Protein AF-A0A0V0PWW3-F1 (afdb_monomer)

Sequence (74 aa):
MEVALDASLSLEARRSILMNWAYTEYLQDLASTEGMPENQRESQLAEVERALLALEAAVAADGMYPPVEAGRAA

Solvent-accessible surface area (backbone atoms only — not comparable to full-atom values): 4536 Å² total; per-residue (Å²): 104,69,64,62,70,41,80,90,47,53,71,65,55,37,50,52,52,41,53,54,48,36,53,51,42,50,53,52,53,52,55,39,74,74,76,47,83,84,65,94,65,79,77,56,41,70,56,38,50,51,32,51,53,52,42,52,52,50,52,54,54,59,70,70,55,72,81,78,77,74,87,82,82,133

Radius of gyration: 18.49 Å; Cα contacts (8 Å, |Δi|>4): 38; chains: 1; bounding box: 43×15×60 Å

pLDDT: mean 82.67, std 15.35, range [47.22, 97.56]

Mean predicted aligned error: 9.02 Å

Secondary structure (DSSP, 8-state):
-HHHH-TTS-HHHHHHHHHHHHHHHHHHHHHHHTT-----PPP-HHHHHHHHHHHHHHHHHHHHS---------

Structure (mmCIF, N/CA/C/O backbone):
data_AF-A0A0V0PWW3-F1
#
_entry.id   AF-A0A0V0PWW3-F1
#
loop_
_atom_site.group_PDB
_atom_site.id
_atom_site.type_symbol
_atom_site.label_atom_id
_atom_site.label_alt_id
_atom_site.label_comp_id
_atom_site.label_asym_id
_atom_site.label_entity_id
_atom_site.label_seq_id
_atom_site.pdbx_PDB_ins_code
_atom_site.Cartn_x
_atom_site.Cartn_y
_atom_site.Cartn_z
_atom_site.occupancy
_atom_site.B_iso_or_equiv
_atom_site.auth_seq_id
_atom_site.auth_comp_id
_atom_site.auth_asym_id
_atom_site.auth_atom_id
_atom_site.pdbx_PDB_model_num
ATOM 1 N N . MET A 1 1 ? -0.602 -9.093 -2.577 1.00 83.06 1 MET A N 1
ATOM 2 C CA . MET A 1 1 ? -1.952 -8.799 -3.096 1.00 83.06 1 MET A CA 1
ATOM 3 C C . MET A 1 1 ? -1.978 -8.835 -4.611 1.00 83.06 1 MET A C 1
ATOM 5 O O . MET A 1 1 ? -1.103 -8.245 -5.235 1.00 83.06 1 MET A O 1
ATOM 9 N N . GLU A 1 2 ? -2.977 -9.505 -5.181 1.00 92.00 2 GLU A N 1
ATOM 10 C CA . GLU A 1 2 ? -3.140 -9.704 -6.631 1.00 92.00 2 GLU A CA 1
ATOM 11 C C . GLU A 1 2 ? -3.222 -8.381 -7.408 1.00 92.00 2 GLU A C 1
ATOM 13 O O . GLU A 1 2 ? -2.512 -8.209 -8.393 1.00 92.00 2 GLU A O 1
ATOM 18 N N . VAL A 1 3 ? -3.961 -7.395 -6.884 1.00 92.69 3 VAL A N 1
ATOM 19 C CA . VAL A 1 3 ? -4.119 -6.060 -7.495 1.00 92.69 3 VAL A CA 1
ATOM 20 C C . VAL A 1 3 ? -2.780 -5.373 -7.794 1.00 92.69 3 VAL A C 1
ATOM 22 O O . VAL A 1 3 ? -2.647 -4.715 -8.818 1.00 92.69 3 VAL A O 1
ATOM 25 N N . ALA A 1 4 ? -1.763 -5.522 -6.937 1.00 91.75 4 ALA A N 1
ATOM 26 C CA . ALA A 1 4 ? -0.458 -4.889 -7.164 1.00 91.75 4 ALA A CA 1
ATOM 27 C C . ALA A 1 4 ? 0.275 -5.476 -8.388 1.00 91.75 4 ALA A C 1
ATOM 29 O O . ALA A 1 4 ? 1.018 -4.767 -9.074 1.00 91.75 4 ALA A O 1
ATOM 30 N N . LEU A 1 5 ? 0.041 -6.761 -8.668 1.00 92.69 5 LEU A N 1
ATOM 31 C CA . LEU A 1 5 ? 0.683 -7.529 -9.735 1.00 92.69 5 LEU A CA 1
ATOM 32 C C . LEU A 1 5 ? -0.137 -7.555 -11.033 1.00 92.69 5 LEU A C 1
ATOM 34 O O . LEU A 1 5 ? 0.366 -8.018 -12.055 1.00 92.69 5 LEU A O 1
ATOM 38 N N . ASP A 1 6 ? -1.374 -7.059 -11.012 1.00 94.94 6 ASP A N 1
ATOM 39 C CA . ASP A 1 6 ? -2.265 -7.076 -12.166 1.00 94.94 6 ASP A CA 1
ATOM 40 C C . ASP A 1 6 ? -1.820 -6.072 -13.242 1.00 94.94 6 ASP A C 1
ATOM 42 O O . ASP A 1 6 ? -2.129 -4.879 -13.207 1.00 94.94 6 ASP A O 1
ATOM 46 N N . ALA A 1 7 ? -1.081 -6.576 -14.229 1.00 91.94 7 ALA A N 1
ATOM 47 C CA . ALA A 1 7 ? -0.591 -5.792 -15.355 1.00 91.94 7 ALA A CA 1
ATOM 48 C C . ALA A 1 7 ? -1.696 -5.355 -16.336 1.00 91.94 7 ALA A C 1
ATOM 50 O O . ALA A 1 7 ? -1.426 -4.528 -17.207 1.00 91.94 7 ALA A O 1
ATOM 51 N N . SER A 1 8 ? -2.925 -5.877 -16.216 1.00 96.62 8 SER A N 1
ATOM 52 C CA . SER A 1 8 ? -4.063 -5.394 -17.009 1.00 96.62 8 SER A CA 1
ATOM 53 C C . SER A 1 8 ? -4.564 -4.024 -16.534 1.00 96.62 8 SER A C 1
ATOM 55 O O . SER A 1 8 ? -5.221 -3.305 -17.290 1.00 96.62 8 SER A O 1
ATOM 57 N N . LEU A 1 9 ? -4.203 -3.629 -15.308 1.00 95.44 9 LEU A N 1
ATOM 58 C CA . LEU A 1 9 ? -4.527 -2.339 -14.714 1.00 95.44 9 LEU A CA 1
ATOM 59 C C . LEU A 1 9 ? -3.397 -1.324 -14.916 1.00 95.44 9 LEU A C 1
ATOM 61 O O . LEU A 1 9 ? -2.208 -1.609 -14.723 1.00 95.44 9 LEU A O 1
ATOM 65 N N . SER A 1 10 ? -3.778 -0.077 -15.210 1.00 96.31 10 SER A N 1
ATOM 66 C CA . SER A 1 10 ? -2.828 1.036 -15.192 1.00 96.31 10 SER A CA 1
ATOM 67 C C . SER A 1 10 ? -2.197 1.180 -13.801 1.00 96.31 10 SER A C 1
ATOM 69 O O . SER A 1 10 ? -2.775 0.791 -12.783 1.00 96.31 10 SER A O 1
ATOM 71 N N . LEU A 1 11 ? -0.992 1.752 -13.741 1.00 94.50 11 LEU A N 1
ATOM 72 C CA . LEU A 1 11 ? -0.326 2.020 -12.464 1.00 94.50 11 LEU A CA 1
ATOM 73 C C . LEU A 1 11 ? -1.200 2.874 -11.531 1.00 94.50 11 LEU A C 1
ATOM 75 O O . LEU A 1 11 ? -1.301 2.594 -10.340 1.00 94.50 11 LEU A O 1
ATOM 79 N N . GLU A 1 12 ? -1.854 3.894 -12.085 1.00 96.38 12 GLU A N 1
ATOM 80 C CA . GLU A 1 12 ? -2.777 4.748 -11.341 1.00 96.38 12 GLU A CA 1
ATOM 81 C C . GLU A 1 12 ? -3.959 3.948 -10.785 1.00 96.38 12 GLU A C 1
ATOM 83 O O . GLU A 1 12 ? -4.251 4.053 -9.598 1.00 96.38 12 GLU A O 1
ATOM 88 N N . ALA A 1 13 ? -4.568 3.067 -11.587 1.00 97.44 13 ALA A N 1
ATOM 89 C CA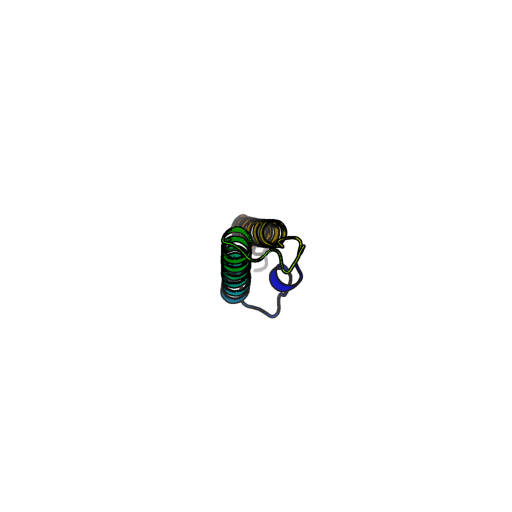 . ALA A 1 13 ? -5.665 2.220 -11.128 1.00 97.44 13 ALA A CA 1
ATOM 90 C C . ALA A 1 13 ? -5.234 1.301 -9.973 1.00 97.44 13 ALA A C 1
ATOM 92 O O . ALA A 1 13 ? -5.932 1.219 -8.962 1.00 97.44 13 ALA A O 1
ATOM 93 N N . ARG A 1 14 ? -4.059 0.664 -10.075 1.00 97.19 14 ARG A N 1
ATOM 94 C CA . ARG A 1 14 ? -3.512 -0.174 -8.994 1.00 97.19 14 ARG A CA 1
ATOM 95 C C . ARG A 1 14 ? -3.281 0.623 -7.709 1.00 97.19 14 ARG A C 1
ATOM 97 O O . ARG A 1 14 ? -3.677 0.163 -6.639 1.00 97.19 14 ARG A O 1
ATOM 104 N N . ARG A 1 15 ? -2.711 1.831 -7.806 1.00 97.38 15 ARG A N 1
ATOM 105 C CA . ARG A 1 15 ? -2.529 2.746 -6.663 1.00 97.38 15 ARG A CA 1
ATOM 106 C C . ARG A 1 15 ? -3.860 3.131 -6.026 1.00 97.38 15 ARG A C 1
ATOM 108 O O . ARG A 1 15 ? -4.012 2.990 -4.815 1.00 97.38 15 ARG A O 1
ATOM 115 N N . SER A 1 16 ? -4.828 3.576 -6.827 1.00 97.56 16 SER A N 1
ATOM 116 C CA . SER A 1 16 ? -6.139 4.006 -6.333 1.00 97.56 16 SER A CA 1
ATOM 117 C C . SER A 1 16 ? -6.893 2.877 -5.638 1.00 97.56 16 SER A C 1
ATOM 119 O O . SER A 1 16 ? -7.476 3.102 -4.581 1.00 97.56 16 SER A O 1
ATOM 121 N N . ILE A 1 17 ? -6.858 1.656 -6.180 1.00 97.06 17 ILE A N 1
ATOM 122 C CA . ILE A 1 17 ? -7.512 0.500 -5.552 1.00 97.06 17 ILE A CA 1
ATOM 123 C C . ILE A 1 17 ? -6.867 0.186 -4.198 1.00 97.06 17 ILE A C 1
ATOM 125 O O . ILE A 1 17 ? -7.584 0.040 -3.210 1.00 97.06 17 ILE A O 1
ATOM 129 N N . LEU A 1 18 ? -5.532 0.128 -4.127 1.00 96.31 18 LEU A N 1
ATOM 130 C CA . LEU A 1 18 ? -4.823 -0.141 -2.872 1.00 96.31 18 LEU A CA 1
ATOM 131 C C . LEU A 1 18 ? -5.060 0.964 -1.829 1.00 96.31 18 LEU A C 1
ATOM 133 O O . LEU A 1 18 ? -5.326 0.654 -0.671 1.00 96.31 18 LEU A O 1
ATOM 137 N N . MET A 1 19 ? -5.047 2.242 -2.221 1.00 95.62 19 MET A N 1
ATOM 138 C CA . MET A 1 19 ? -5.350 3.355 -1.308 1.00 95.62 19 MET A CA 1
ATOM 139 C C . MET A 1 19 ? -6.791 3.312 -0.788 1.00 95.62 19 MET A C 1
ATOM 141 O O . MET A 1 19 ? -7.016 3.467 0.412 1.00 95.62 19 MET A O 1
ATOM 145 N N . ASN A 1 20 ? -7.766 3.059 -1.664 1.00 96.69 20 ASN A N 1
ATOM 146 C CA . ASN A 1 20 ? -9.171 2.949 -1.269 1.00 96.69 20 ASN A CA 1
ATOM 147 C C . ASN A 1 20 ? -9.402 1.760 -0.333 1.00 96.69 20 ASN A C 1
ATOM 149 O O . ASN A 1 20 ? -10.181 1.859 0.619 1.00 96.69 20 ASN A O 1
ATOM 153 N N . TRP A 1 21 ? -8.704 0.649 -0.571 1.00 95.69 21 TRP A N 1
ATOM 154 C CA . TRP A 1 21 ? -8.746 -0.501 0.318 1.00 95.69 21 TRP A CA 1
ATOM 155 C C . TRP A 1 21 ? -8.146 -0.155 1.686 1.00 95.69 21 TRP A C 1
ATOM 157 O O . TRP A 1 21 ? -8.820 -0.344 2.696 1.00 95.69 21 TRP A O 1
ATOM 167 N N . ALA A 1 22 ? -6.956 0.451 1.741 1.00 94.44 22 ALA A N 1
ATOM 168 C CA . ALA A 1 22 ? -6.340 0.875 3.002 1.00 94.44 22 ALA A CA 1
ATOM 169 C C . ALA A 1 22 ? -7.264 1.799 3.811 1.00 94.44 22 ALA A C 1
ATOM 171 O O . ALA A 1 22 ? -7.446 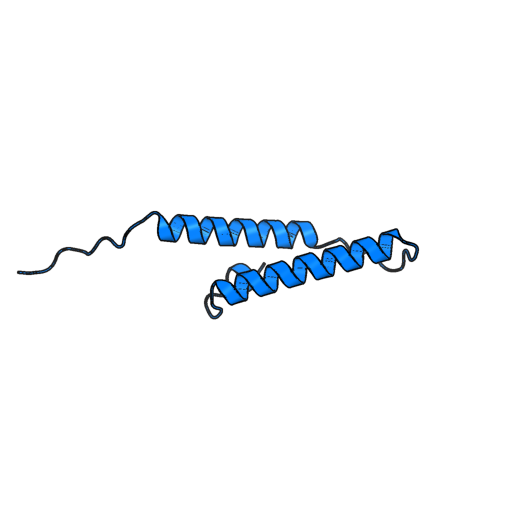1.603 5.012 1.00 94.44 22 ALA A O 1
ATOM 172 N N . TYR A 1 23 ? -7.905 2.764 3.147 1.00 94.38 23 TYR A N 1
ATOM 173 C CA . TYR A 1 23 ? -8.862 3.660 3.791 1.00 94.38 23 TYR A CA 1
ATOM 174 C C . TYR A 1 23 ? -10.101 2.919 4.315 1.00 94.38 23 TYR A C 1
ATOM 176 O O . TYR A 1 23 ? -10.565 3.191 5.420 1.00 94.38 23 TYR A O 1
ATOM 184 N N . THR A 1 24 ? -10.604 1.938 3.564 1.00 92.94 24 THR A N 1
ATOM 185 C CA . THR A 1 24 ? -11.739 1.104 3.987 1.00 92.94 24 THR A CA 1
ATOM 186 C C . THR A 1 24 ? -11.395 0.251 5.212 1.00 92.94 24 THR A C 1
ATOM 188 O O . THR A 1 24 ? -12.186 0.218 6.152 1.00 92.94 24 THR A O 1
ATOM 191 N N . GLU A 1 25 ? -10.221 -0.394 5.246 1.00 90.50 25 GLU A N 1
ATOM 192 C CA . GLU A 1 25 ? -9.763 -1.156 6.425 1.00 90.50 25 GLU A CA 1
ATOM 193 C C . GLU A 1 25 ? -9.588 -0.241 7.640 1.00 90.50 25 GLU A C 1
ATOM 195 O O . GLU A 1 25 ? -10.015 -0.594 8.735 1.00 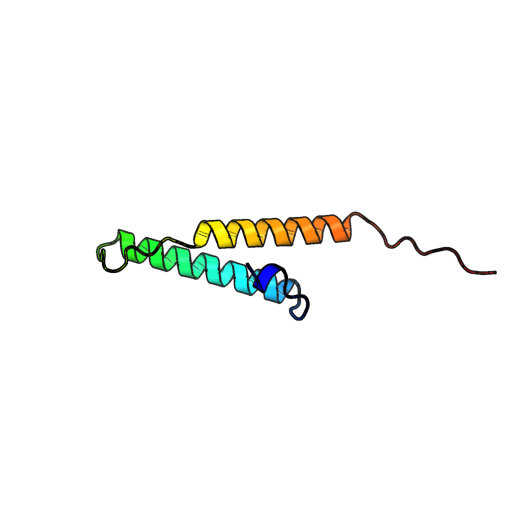90.50 25 GLU A O 1
ATOM 200 N N . TYR A 1 26 ? -9.018 0.953 7.448 1.00 88.94 26 TYR A N 1
ATOM 201 C CA . TYR A 1 26 ? -8.859 1.938 8.519 1.00 88.94 26 TYR A CA 1
ATOM 202 C C . TYR A 1 26 ? -10.205 2.344 9.136 1.00 88.94 26 TYR A C 1
ATOM 204 O O . TYR A 1 26 ? -10.347 2.360 10.357 1.00 88.94 26 TYR A O 1
ATOM 212 N N . LEU A 1 27 ? -11.216 2.633 8.311 1.00 89.50 27 LEU A N 1
ATOM 213 C CA . LEU A 1 27 ? -12.549 2.985 8.805 1.00 89.50 27 LEU A CA 1
ATOM 214 C C . LEU A 1 27 ? -13.228 1.819 9.537 1.00 89.50 27 LEU A C 1
ATOM 216 O O . LEU A 1 27 ? -13.938 2.040 10.516 1.00 89.50 27 LEU A O 1
ATOM 220 N N . GLN A 1 28 ? -13.012 0.585 9.078 1.00 85.19 28 GLN A N 1
ATOM 221 C CA . GLN A 1 28 ? -13.545 -0.615 9.730 1.00 85.19 28 GLN A CA 1
ATOM 222 C C . GLN A 1 28 ? -12.882 -0.874 11.089 1.00 85.19 28 GLN A C 1
ATOM 224 O O . GLN A 1 28 ? -13.574 -1.215 12.050 1.00 85.19 28 GLN A O 1
ATOM 229 N N . ASP A 1 29 ? -11.567 -0.681 11.185 1.00 82.50 29 ASP A N 1
ATOM 230 C CA . ASP A 1 29 ? -10.807 -0.802 12.433 1.00 82.50 29 ASP A CA 1
ATOM 231 C C . ASP A 1 29 ? -11.224 0.269 13.454 1.00 82.50 29 ASP A C 1
ATOM 233 O O . ASP A 1 29 ? -11.497 -0.032 14.621 1.00 82.50 29 ASP A O 1
ATOM 237 N N . LEU A 1 30 ? -11.396 1.510 12.986 1.00 82.81 30 LEU A N 1
ATOM 238 C CA . LEU A 1 30 ? -11.887 2.618 13.802 1.00 82.81 30 LEU A CA 1
ATOM 239 C C . LEU A 1 30 ? -13.295 2.331 14.346 1.00 82.81 30 LEU A C 1
ATOM 241 O O . LEU A 1 30 ? -13.521 2.427 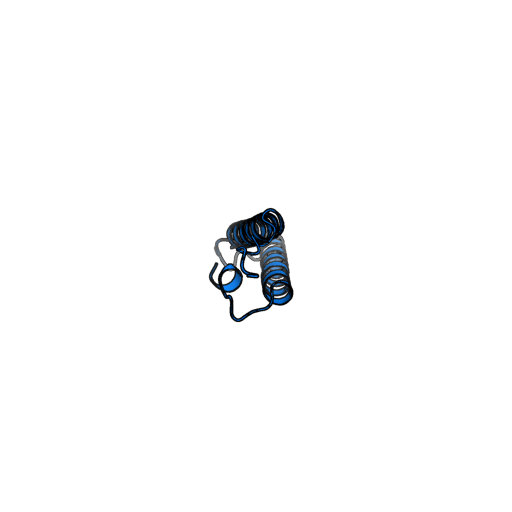15.551 1.00 82.81 30 LEU A O 1
ATOM 245 N N . ALA A 1 31 ? -14.217 1.890 13.485 1.00 82.50 31 ALA A N 1
ATOM 246 C CA . ALA A 1 31 ? -15.577 1.534 13.889 1.00 82.50 31 ALA A CA 1
ATOM 247 C C . ALA A 1 31 ? -15.622 0.350 14.877 1.00 82.50 31 ALA A C 1
ATOM 249 O O . ALA A 1 31 ? -16.467 0.324 15.771 1.00 82.50 31 ALA A O 1
ATOM 250 N N . SER A 1 32 ? -14.703 -0.613 14.745 1.00 74.25 32 SER A N 1
ATOM 251 C CA . SER A 1 32 ? -14.597 -1.763 15.658 1.00 74.25 32 SER A CA 1
ATOM 252 C C . SER A 1 32 ? -14.079 -1.348 17.040 1.00 74.25 32 SER A C 1
ATOM 254 O O . SER A 1 32 ? -14.557 -1.841 18.063 1.00 74.25 32 SER A O 1
ATOM 256 N N . THR A 1 33 ? -13.140 -0.399 17.079 1.00 67.56 33 THR A N 1
ATOM 257 C CA . THR A 1 33 ? -12.555 0.138 18.318 1.00 67.56 33 THR A CA 1
ATOM 258 C C . THR A 1 33 ? -13.552 1.006 19.105 1.00 67.56 33 THR A C 1
ATOM 260 O O . THR A 1 33 ? -13.485 1.060 20.333 1.00 67.56 33 THR A O 1
ATOM 263 N N . GLU A 1 34 ? -14.513 1.643 18.427 1.00 66.25 34 GLU A N 1
ATOM 264 C CA . GLU A 1 34 ? -15.480 2.583 19.021 1.00 66.25 34 GLU A CA 1
ATOM 265 C C . GLU A 1 34 ? -16.757 1.952 19.618 1.00 66.25 34 GLU A C 1
ATOM 267 O O . GLU A 1 34 ? -17.586 2.686 20.159 1.00 66.25 34 GLU A O 1
ATOM 272 N N . GLY A 1 35 ? -16.917 0.620 19.627 1.00 58.41 35 GLY A N 1
ATOM 273 C CA . GLY A 1 35 ? -17.921 -0.003 20.512 1.00 58.41 35 GLY A CA 1
ATOM 274 C C . GLY A 1 35 ? -18.742 -1.184 20.000 1.00 58.41 35 GLY A C 1
ATOM 275 O O . GLY A 1 35 ? -19.761 -1.483 20.618 1.00 58.41 35 GLY A O 1
ATOM 276 N N . MET A 1 36 ? -18.333 -1.897 18.948 1.00 59.69 36 MET A N 1
ATOM 277 C CA . MET A 1 36 ? -18.961 -3.178 18.584 1.00 59.69 36 MET A CA 1
ATOM 278 C C . MET A 1 36 ? -17.877 -4.225 18.288 1.00 59.69 36 MET A C 1
ATOM 280 O O . MET A 1 36 ? -17.251 -4.162 17.232 1.00 59.69 36 MET A O 1
ATOM 284 N N . PRO A 1 37 ? -17.650 -5.221 19.168 1.00 57.53 37 PRO A N 1
ATOM 285 C CA . PRO A 1 37 ? -16.644 -6.265 18.963 1.00 57.53 37 PRO A CA 1
ATOM 286 C C . PRO A 1 37 ? -17.123 -7.338 17.969 1.00 57.53 37 PRO A C 1
ATOM 288 O O . PRO A 1 37 ? -16.764 -8.507 18.098 1.00 57.53 37 PRO A O 1
ATOM 291 N N . GLU A 1 38 ? -17.995 -6.988 17.020 1.00 53.19 38 GLU A N 1
ATOM 292 C CA . GLU A 1 38 ? -18.765 -7.987 16.274 1.00 53.19 38 GLU A CA 1
ATOM 293 C C . GLU A 1 38 ? -17.931 -8.821 15.315 1.00 53.19 38 GLU A C 1
ATOM 295 O O . GLU A 1 38 ? -18.383 -9.887 14.916 1.00 53.19 38 GLU A O 1
ATOM 300 N N . ASN A 1 39 ? -16.703 -8.429 14.986 1.00 56.81 39 ASN A N 1
ATOM 301 C CA . ASN A 1 39 ? -15.891 -9.224 14.084 1.00 56.81 39 ASN A CA 1
ATOM 302 C C . ASN A 1 39 ? -14.443 -9.203 14.557 1.00 56.81 39 ASN A C 1
ATOM 304 O O . ASN A 1 39 ? -13.752 -8.206 14.386 1.00 56.81 39 ASN A O 1
ATOM 308 N N . GLN A 1 40 ? -13.964 -10.328 15.097 1.00 63.00 40 GLN A N 1
ATOM 309 C CA . GLN A 1 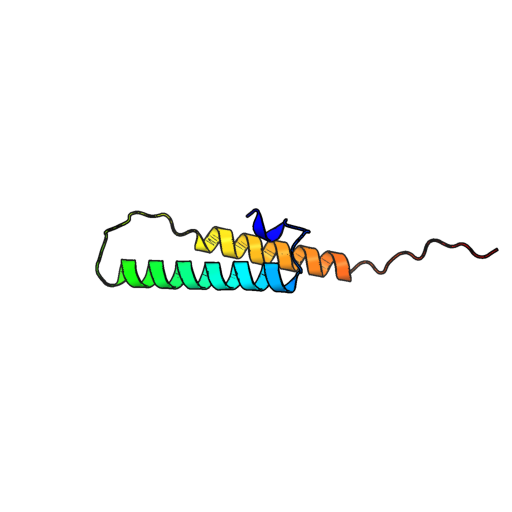40 ? -12.540 -10.646 15.314 1.00 63.00 40 GLN A CA 1
ATOM 310 C C . GLN A 1 40 ? -11.774 -10.747 13.978 1.00 63.00 40 GLN A C 1
ATOM 312 O O . GLN A 1 40 ? -10.964 -11.646 13.763 1.00 63.00 40 GLN A O 1
ATOM 317 N N . ARG A 1 41 ? -12.104 -9.884 13.019 1.00 72.75 41 ARG A N 1
ATOM 318 C CA . ARG A 1 41 ? -11.517 -9.865 11.699 1.00 72.75 41 ARG A CA 1
ATOM 319 C C . ARG A 1 41 ? -10.120 -9.289 11.835 1.00 72.75 41 ARG A C 1
ATOM 321 O O . ARG A 1 41 ? -9.943 -8.166 12.294 1.00 72.75 41 ARG A O 1
ATOM 328 N N . GLU A 1 42 ? -9.141 -10.059 11.391 1.00 78.75 42 GLU A N 1
ATOM 329 C CA . GLU A 1 42 ? -7.782 -9.565 11.239 1.00 78.75 42 GLU A CA 1
ATOM 330 C C . GLU A 1 42 ? -7.774 -8.434 10.201 1.00 78.75 42 GLU A C 1
ATOM 332 O O . GLU A 1 42 ? -8.225 -8.608 9.063 1.00 78.75 42 GLU A O 1
ATOM 337 N N . SER A 1 43 ? -7.301 -7.258 10.617 1.00 82.19 43 SER A N 1
ATOM 338 C CA . SER A 1 43 ? -7.142 -6.107 9.730 1.00 82.19 43 SER A CA 1
ATOM 339 C C . SER A 1 43 ? -6.156 -6.446 8.614 1.00 82.19 43 SER A C 1
ATOM 341 O O . SER A 1 43 ? -5.032 -6.883 8.872 1.00 82.19 43 SER A O 1
ATOM 343 N N . GLN A 1 44 ? -6.556 -6.211 7.363 1.00 88.19 44 GLN A N 1
ATOM 344 C CA . GLN A 1 44 ? -5.679 -6.421 6.205 1.00 88.19 44 GLN A CA 1
ATOM 345 C C . GLN A 1 44 ? -4.811 -5.193 5.901 1.00 88.19 44 GLN A C 1
ATOM 347 O O . GLN A 1 44 ? -4.027 -5.215 4.952 1.00 88.19 44 GLN A O 1
ATOM 352 N N . LEU A 1 45 ? -4.895 -4.132 6.713 1.00 90.56 45 LEU A N 1
ATOM 353 C CA . LEU A 1 45 ? -4.200 -2.863 6.483 1.00 90.56 45 LEU A CA 1
ATOM 354 C C . LEU A 1 45 ? -2.691 -3.045 6.260 1.00 90.56 45 LEU A C 1
ATOM 356 O O . LEU A 1 45 ? -2.135 -2.493 5.314 1.00 90.56 45 LEU A O 1
ATOM 360 N N . ALA A 1 46 ? -2.045 -3.890 7.069 1.00 90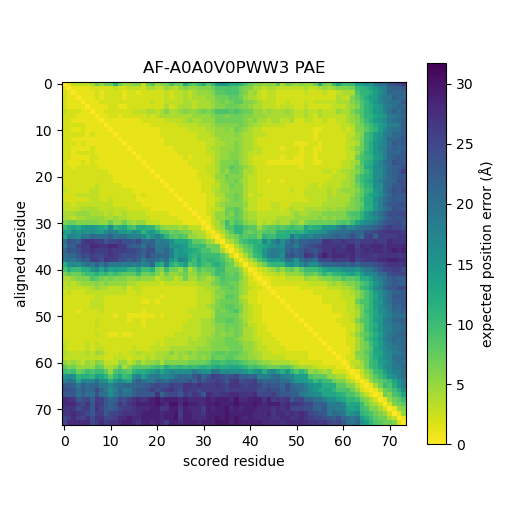.62 46 ALA A N 1
ATOM 361 C CA . ALA A 1 46 ? -0.617 -4.176 6.935 1.00 90.62 46 ALA A CA 1
ATOM 362 C C . ALA A 1 46 ? -0.268 -4.898 5.620 1.00 90.62 46 ALA A C 1
ATOM 364 O O . ALA A 1 46 ? 0.839 -4.757 5.100 1.00 90.62 46 ALA A O 1
ATOM 365 N N . GLU A 1 47 ? -1.181 -5.701 5.071 1.00 93.44 47 GLU A N 1
ATOM 366 C CA . GLU A 1 47 ? -0.974 -6.342 3.773 1.00 93.44 47 GLU A CA 1
ATOM 367 C C . GLU A 1 47 ? -1.121 -5.340 2.626 1.00 93.44 47 GLU A C 1
ATOM 369 O O . GLU A 1 47 ? -0.285 -5.326 1.717 1.00 93.44 47 GLU A O 1
ATOM 374 N N . VAL A 1 48 ? -2.130 -4.470 2.707 1.00 93.94 48 VAL A N 1
ATOM 375 C CA . VAL A 1 48 ? -2.363 -3.400 1.730 1.00 93.94 48 VAL A CA 1
ATOM 376 C C . VAL A 1 48 ? -1.189 -2.423 1.698 1.00 93.94 48 VAL A C 1
ATOM 378 O O . VAL A 1 48 ? -0.710 -2.078 0.618 1.00 93.94 48 VAL A O 1
ATOM 381 N N . GLU A 1 49 ? -0.656 -2.046 2.861 1.00 93.31 49 GLU A N 1
ATOM 382 C CA . GLU A 1 49 ? 0.533 -1.197 2.966 1.00 93.31 49 GLU A CA 1
ATOM 383 C C . GLU A 1 49 ? 1.752 -1.843 2.295 1.00 93.31 49 GLU A C 1
ATOM 385 O O . GLU A 1 49 ? 2.399 -1.221 1.450 1.00 93.31 49 GLU A O 1
ATOM 390 N N . ARG A 1 50 ? 2.038 -3.120 2.590 1.00 95.88 50 ARG A N 1
ATOM 391 C CA . ARG A 1 50 ? 3.139 -3.850 1.938 1.00 95.88 50 ARG A CA 1
ATOM 392 C C . ARG A 1 50 ? 2.963 -3.925 0.424 1.00 95.88 50 ARG A C 1
ATOM 394 O O . ARG A 1 50 ? 3.945 -3.805 -0.306 1.00 95.88 50 ARG A O 1
ATOM 401 N N . ALA A 1 51 ? 1.738 -4.134 -0.052 1.00 95.88 51 ALA A N 1
ATOM 402 C CA . ALA A 1 51 ? 1.446 -4.189 -1.479 1.00 95.88 51 ALA A CA 1
ATOM 403 C C . ALA A 1 51 ? 1.668 -2.834 -2.164 1.00 95.88 51 ALA A C 1
ATOM 405 O O . ALA A 1 51 ? 2.247 -2.796 -3.250 1.00 95.88 51 ALA A O 1
ATOM 406 N N . LEU A 1 52 ? 1.266 -1.734 -1.521 1.00 94.00 52 LEU A N 1
ATOM 407 C CA . LEU A 1 52 ? 1.497 -0.383 -2.027 1.00 94.00 52 LEU A CA 1
ATOM 408 C C . LEU A 1 52 ? 2.996 -0.056 -2.061 1.00 94.00 52 LEU A C 1
ATOM 410 O O . LEU A 1 52 ? 3.499 0.378 -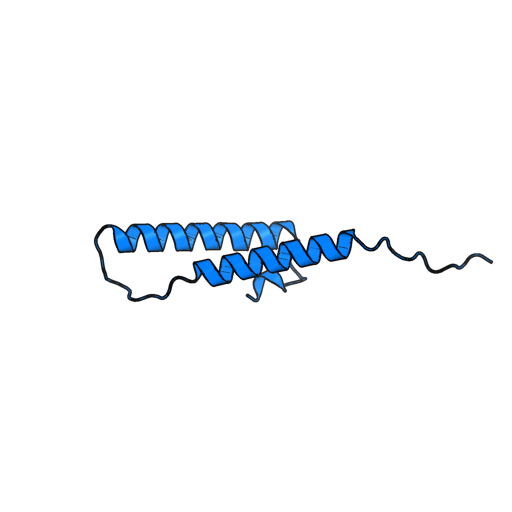3.091 1.00 94.00 52 LEU A O 1
ATOM 414 N N . LEU A 1 53 ? 3.733 -0.353 -0.988 1.00 94.75 53 LEU A N 1
ATOM 415 C CA . LEU A 1 53 ? 5.187 -0.167 -0.935 1.00 94.75 53 LEU A CA 1
ATOM 416 C C . LEU A 1 53 ? 5.921 -0.975 -2.013 1.00 94.75 53 LEU A C 1
ATOM 418 O O . LEU A 1 53 ? 6.824 -0.457 -2.667 1.00 94.75 53 LEU A O 1
ATOM 422 N N . ALA A 1 54 ? 5.524 -2.231 -2.227 1.00 95.31 54 ALA A N 1
ATOM 423 C CA . ALA A 1 54 ? 6.105 -3.072 -3.269 1.00 95.31 54 ALA A CA 1
ATOM 424 C C . ALA A 1 54 ? 5.808 -2.536 -4.679 1.00 95.31 54 ALA A C 1
ATOM 426 O O . ALA A 1 54 ? 6.692 -2.558 -5.536 1.00 95.31 54 ALA A O 1
ATOM 427 N N . LEU A 1 55 ? 4.593 -2.025 -4.912 1.00 93.50 55 LEU A N 1
ATOM 428 C CA . LEU A 1 55 ? 4.215 -1.387 -6.174 1.00 93.50 55 LEU A CA 1
ATOM 429 C C . LEU A 1 55 ? 5.080 -0.150 -6.448 1.00 93.50 55 LEU A C 1
ATOM 431 O O . LEU A 1 55 ? 5.641 -0.030 -7.535 1.00 93.50 55 LEU A O 1
ATOM 435 N N . GLU A 1 56 ? 5.238 0.738 -5.465 1.00 93.94 56 GLU A N 1
ATOM 436 C CA . GLU A 1 56 ? 6.068 1.941 -5.611 1.00 93.94 56 GLU A CA 1
ATOM 437 C C . GLU A 1 56 ? 7.548 1.607 -5.822 1.00 93.94 56 GLU A C 1
ATOM 439 O O . GLU A 1 56 ? 8.208 2.215 -6.666 1.00 93.94 56 GLU A O 1
ATOM 444 N N . ALA A 1 57 ? 8.071 0.606 -5.110 1.00 93.44 57 ALA A N 1
ATOM 445 C CA . ALA A 1 57 ? 9.443 0.142 -5.294 1.00 93.44 57 ALA A CA 1
ATOM 446 C C . ALA A 1 57 ? 9.677 -0.415 -6.709 1.00 93.44 57 ALA A C 1
ATOM 448 O O . ALA A 1 57 ? 10.710 -0.133 -7.315 1.00 93.44 57 ALA A O 1
ATOM 449 N N . ALA A 1 58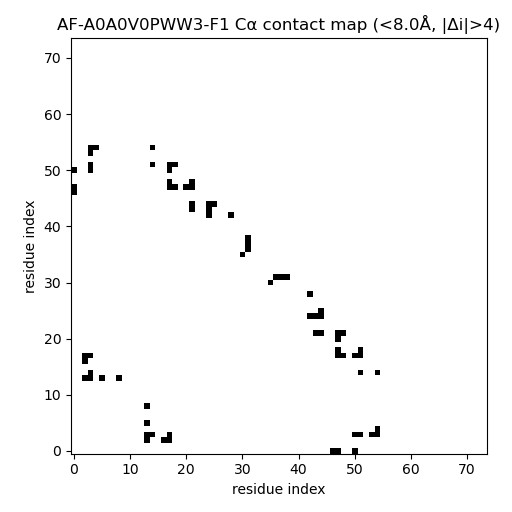 ? 8.713 -1.161 -7.257 1.00 90.50 58 ALA A N 1
ATOM 450 C CA . ALA A 1 58 ? 8.786 -1.679 -8.620 1.00 90.50 58 ALA A CA 1
ATOM 451 C C . ALA A 1 58 ? 8.768 -0.552 -9.665 1.00 90.50 58 ALA A C 1
ATOM 453 O O . ALA A 1 58 ? 9.568 -0.572 -10.597 1.00 90.50 58 ALA A O 1
ATOM 454 N N . VAL A 1 59 ? 7.918 0.462 -9.482 1.00 90.19 59 VAL A N 1
ATOM 455 C CA . VAL A 1 59 ? 7.878 1.649 -10.356 1.00 90.19 59 VAL A CA 1
ATOM 456 C C . VAL A 1 59 ? 9.189 2.427 -10.301 1.00 90.19 59 VAL A C 1
ATOM 458 O O . VAL A 1 59 ? 9.707 2.843 -11.336 1.00 90.19 59 VAL A O 1
ATOM 461 N N . ALA A 1 60 ? 9.745 2.615 -9.104 1.00 89.69 60 ALA A N 1
ATOM 462 C CA . ALA A 1 60 ? 11.025 3.289 -8.939 1.00 89.69 60 ALA A CA 1
ATOM 463 C C . ALA A 1 60 ? 12.163 2.516 -9.623 1.00 89.69 60 ALA A C 1
ATOM 465 O O . ALA A 1 60 ? 13.031 3.135 -10.233 1.00 89.69 60 ALA A O 1
ATOM 466 N N . ALA A 1 61 ? 12.149 1.181 -9.558 1.00 88.31 61 ALA A N 1
ATOM 467 C CA . ALA A 1 61 ? 13.126 0.334 -10.238 1.00 88.31 61 ALA A CA 1
ATOM 468 C C . ALA A 1 61 ? 12.997 0.393 -11.772 1.00 88.31 61 ALA A C 1
ATOM 470 O O . ALA A 1 61 ? 14.019 0.471 -12.453 1.00 88.31 61 ALA A O 1
ATOM 471 N N . ASP A 1 62 ? 11.769 0.416 -12.301 1.00 83.19 62 ASP A N 1
ATOM 472 C CA . ASP A 1 62 ? 11.481 0.537 -13.740 1.00 83.19 62 ASP A CA 1
ATOM 473 C C . ASP A 1 62 ? 11.950 1.889 -14.306 1.00 83.19 62 ASP A C 1
ATOM 475 O O . ASP A 1 62 ? 12.558 1.953 -15.369 1.00 83.19 62 ASP A O 1
ATOM 479 N N . GLY A 1 63 ? 11.775 2.976 -13.547 1.00 76.69 63 GLY A N 1
ATOM 480 C CA . GLY A 1 63 ? 12.273 4.303 -13.926 1.00 76.69 63 GLY A CA 1
ATOM 481 C C . GLY A 1 63 ? 13.790 4.500 -13.780 1.00 76.69 63 GLY A C 1
ATOM 4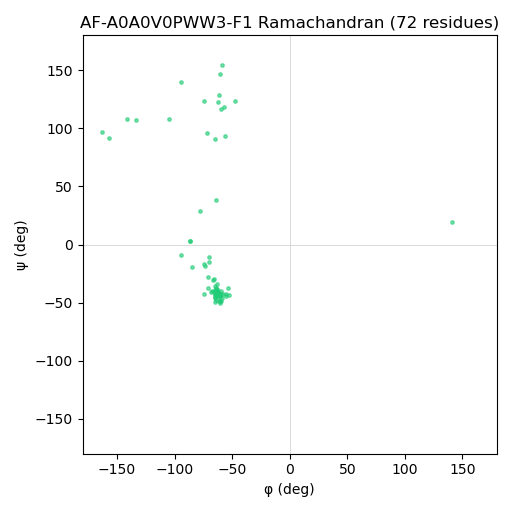82 O O . GLY A 1 63 ? 14.330 5.457 -14.336 1.00 76.69 63 GLY A O 1
ATOM 483 N N . MET A 1 64 ? 14.490 3.633 -13.036 1.00 66.25 64 MET A N 1
ATOM 484 C CA . MET A 1 64 ? 15.928 3.771 -12.745 1.00 66.25 64 MET A CA 1
ATOM 485 C C . MET A 1 64 ? 16.828 3.183 -13.846 1.00 66.25 64 MET A C 1
ATOM 487 O O . MET A 1 64 ? 18.005 3.538 -13.931 1.00 66.25 64 MET A O 1
ATOM 491 N N . TYR A 1 65 ? 16.301 2.302 -14.701 1.00 53.81 65 TYR A N 1
ATOM 492 C CA . TYR A 1 65 ? 17.009 1.796 -15.878 1.00 53.81 65 TYR A CA 1
ATOM 493 C C . TYR A 1 65 ? 16.447 2.467 -17.140 1.00 53.81 65 TYR A C 1
ATOM 495 O O . TYR A 1 65 ? 15.338 2.133 -17.552 1.00 53.81 65 TYR A O 1
ATOM 503 N N . PRO A 1 66 ? 17.177 3.393 -17.799 1.00 55.81 66 PRO A N 1
ATOM 504 C CA . PRO A 1 66 ? 16.764 3.838 -19.124 1.00 55.81 66 PRO A CA 1
ATOM 505 C C . PRO A 1 66 ? 16.751 2.629 -20.075 1.00 55.81 66 PRO A C 1
ATOM 507 O O . PRO A 1 66 ? 17.588 1.729 -19.915 1.00 55.81 66 PRO A O 1
ATOM 510 N N . PRO A 1 67 ? 15.841 2.587 -21.067 1.00 57.41 67 PRO A N 1
ATOM 511 C CA . PRO A 1 67 ? 15.858 1.532 -22.064 1.00 57.41 67 PRO A CA 1
ATOM 512 C C . PRO A 1 67 ? 17.232 1.561 -22.725 1.00 57.41 67 PRO A C 1
ATOM 514 O O . PRO A 1 67 ? 17.644 2.568 -23.304 1.00 57.41 67 PRO A O 1
ATOM 517 N N . VAL A 1 68 ? 17.972 0.463 -22.591 1.00 58.69 68 VAL A N 1
ATOM 518 C CA . VAL A 1 68 ? 19.160 0.236 -23.403 1.00 58.69 68 VAL A CA 1
ATOM 519 C C . VAL A 1 68 ? 18.665 0.104 -24.839 1.00 58.69 68 VAL A C 1
ATOM 521 O O . VAL A 1 68 ? 18.263 -0.970 -25.275 1.00 58.69 68 VAL A O 1
ATOM 524 N N . GLU A 1 69 ? 18.609 1.227 -25.555 1.00 58.47 69 GLU A N 1
ATOM 525 C CA . GLU A 1 69 ? 18.445 1.267 -27.006 1.00 58.47 69 GLU A CA 1
ATOM 526 C C . GLU A 1 69 ? 19.597 0.442 -27.589 1.00 58.47 69 GLU A C 1
ATOM 528 O O . GLU A 1 69 ? 20.740 0.889 -27.719 1.00 58.47 69 GLU A O 1
ATOM 533 N N . ALA A 1 70 ? 19.306 -0.836 -27.820 1.00 54.62 70 ALA A N 1
ATOM 534 C CA . ALA A 1 70 ? 20.220 -1.798 -28.386 1.00 54.62 70 ALA A CA 1
ATOM 535 C C . ALA A 1 70 ? 20.622 -1.290 -29.769 1.00 54.62 70 ALA A C 1
ATOM 537 O O . ALA A 1 70 ? 19.786 -1.146 -30.661 1.00 54.62 70 ALA A O 1
ATOM 538 N N . GLY A 1 71 ? 21.914 -1.005 -29.926 1.00 59.66 71 GLY A N 1
ATOM 539 C CA . GLY A 1 71 ? 22.474 -0.495 -31.163 1.00 59.66 71 GLY A CA 1
ATOM 540 C C . GLY A 1 71 ? 22.012 -1.289 -32.382 1.00 59.66 71 GLY A C 1
ATOM 541 O O . GLY A 1 71 ? 22.236 -2.495 -32.470 1.00 59.66 71 GLY A O 1
ATOM 542 N N . ARG A 1 72 ? 21.406 -0.589 -33.343 1.00 62.12 72 ARG A N 1
ATOM 543 C CA . ARG A 1 72 ? 21.369 -0.980 -34.755 1.00 62.12 72 ARG A CA 1
ATOM 544 C C . ARG A 1 72 ? 20.988 0.205 -35.643 1.00 62.12 72 ARG A C 1
ATOM 546 O O . ARG A 1 72 ? 19.819 0.482 -35.870 1.00 62.12 72 ARG A O 1
ATOM 553 N N . ALA A 1 73 ? 22.009 0.838 -36.197 1.00 47.22 73 ALA A N 1
ATOM 554 C CA . ALA A 1 73 ? 22.033 1.389 -37.552 1.00 47.22 73 ALA A CA 1
ATOM 555 C C . ALA A 1 73 ? 23.530 1.465 -37.900 1.00 47.22 73 ALA A C 1
ATOM 557 O O . ALA A 1 73 ? 24.261 2.206 -37.250 1.00 47.22 73 ALA A O 1
ATOM 558 N N . ALA A 1 74 ? 24.071 0.413 -38.520 1.00 54.94 74 ALA A N 1
ATOM 559 C CA . ALA A 1 74 ? 24.151 0.226 -39.974 1.00 54.94 74 ALA A CA 1
ATOM 560 C C . ALA A 1 74 ? 25.138 1.217 -40.601 1.00 54.94 74 ALA A C 1
ATOM 562 O O . ALA A 1 74 ? 24.815 2.422 -40.634 1.00 54.94 74 ALA A O 1
#

Foldseek 3Di:
DVLLVPPVDDLVRSLVVLVVLLVVLVVVVVVCVVDPVPDPDDRCNVVSVVSNVVSVVVVVVVVVDDPPPPDDDD